Protein AF-A0A7X9QEK5-F1 (afdb_monomer_lite)

Secondary structure (DSSP, 8-state):
--S-TTS--HHHHHHHHHHHHHHHHHTTTTPPPP-SSTT--HHHHTTPPP------PPP--SSS--TTHHHHHHHHHHHHHHT-

Sequence (84 aa):
MSETPYRYTAELAGQIETAWQDRWETEGTFHAPNPAGVWAEPEKVAGREKLFVLDMFPYPSGAGLHVGHPLGYIGTDTWARYQR

Radius of gyration: 18.08 Å; chains: 1; bounding box: 39×35×48 Å

pLDDT: mean 93.73, std 5.88, range [61.94, 98.81]

Foldseek 3Di:
DDPCPPDDDPVVVVVVVVVVVVVCVVVVVVDDAACDDPRHDVVVCVPADDDDQDDDDDDPPDPDDDPVRCVRVVVSVVVVVVRD

Structure (mmCIF, N/CA/C/O backbone):
data_AF-A0A7X9QEK5-F1
#
_entry.id   AF-A0A7X9QEK5-F1
#
loop_
_atom_site.group_PDB
_atom_site.id
_atom_site.type_symbol
_atom_site.label_atom_id
_atom_site.label_alt_id
_atom_site.label_comp_id
_atom_site.label_asym_id
_atom_site.label_entity_id
_atom_site.label_seq_id
_atom_site.pdbx_PDB_ins_code
_atom_site.Cartn_x
_atom_site.Cartn_y
_atom_site.Cartn_z
_atom_site.occupancy
_atom_site.B_iso_or_equiv
_atom_site.auth_seq_id
_atom_site.auth_comp_id
_atom_site.auth_asym_id
_atom_site.auth_atom_id
_atom_site.pdbx_PDB_model_num
ATOM 1 N N . MET A 1 1 ? -27.174 14.301 19.112 1.00 61.94 1 MET A N 1
ATOM 2 C CA . MET A 1 1 ? -25.764 14.696 18.892 1.00 61.94 1 MET A CA 1
ATOM 3 C C . MET A 1 1 ? -24.979 13.422 18.630 1.00 61.94 1 MET A C 1
ATOM 5 O O . MET A 1 1 ? -25.251 12.450 19.319 1.00 61.94 1 MET A O 1
ATOM 9 N N . SER A 1 2 ? -24.107 13.389 17.615 1.00 73.38 2 SER A N 1
ATOM 10 C CA . SER A 1 2 ? -23.247 12.220 17.351 1.00 73.38 2 SER A CA 1
ATOM 11 C C . SER A 1 2 ? -22.360 11.943 18.571 1.00 73.38 2 SER A C 1
ATOM 13 O O . SER A 1 2 ? -21.828 12.893 19.144 1.00 73.38 2 SER A O 1
ATOM 15 N N . GLU A 1 3 ? -22.195 10.675 18.960 1.00 81.88 3 GLU A N 1
ATOM 16 C CA . GLU A 1 3 ? -21.295 10.267 20.056 1.00 81.88 3 GLU A CA 1
ATOM 17 C C . GLU A 1 3 ? -19.818 10.591 19.768 1.00 81.88 3 GLU A C 1
ATOM 19 O O . GLU A 1 3 ? -19.012 10.687 20.692 1.00 81.88 3 GLU A O 1
ATOM 24 N N . THR A 1 4 ? -19.445 10.812 18.503 1.00 83.75 4 THR A N 1
ATOM 25 C CA . THR A 1 4 ? -18.070 11.129 18.090 1.00 83.75 4 THR A CA 1
ATOM 26 C C . THR A 1 4 ? -18.015 12.413 17.250 1.00 83.75 4 THR A C 1
ATOM 28 O O . THR A 1 4 ? -17.786 12.356 16.044 1.00 83.75 4 THR A O 1
ATOM 31 N N . PRO A 1 5 ? -18.209 13.605 17.844 1.00 86.50 5 PRO A N 1
ATOM 32 C CA . PRO A 1 5 ? -18.315 14.855 17.082 1.00 86.50 5 PRO A CA 1
ATOM 33 C C . PRO A 1 5 ? -17.001 15.322 16.432 1.00 86.50 5 PRO A C 1
ATOM 35 O O . PRO A 1 5 ? -17.040 16.136 15.516 1.00 86.50 5 PRO A O 1
ATOM 38 N N . TYR A 1 6 ? -15.846 14.816 16.879 1.00 90.94 6 TYR A N 1
ATOM 39 C CA . TYR A 1 6 ? -14.517 15.260 16.425 1.00 90.94 6 TYR A CA 1
ATOM 40 C C . TYR A 1 6 ? -13.699 14.173 15.716 1.00 90.94 6 TYR A C 1
ATOM 42 O O . TYR A 1 6 ? -12.503 14.350 15.494 1.00 90.94 6 TYR A O 1
ATOM 50 N N . ARG A 1 7 ? -14.305 13.025 15.396 1.00 90.75 7 ARG A N 1
ATOM 51 C CA . ARG A 1 7 ? -13.637 11.945 14.657 1.00 90.75 7 ARG A CA 1
ATOM 52 C C . ARG A 1 7 ? -14.639 11.110 13.876 1.00 90.75 7 ARG A C 1
ATOM 54 O O . ARG A 1 7 ? -15.801 11.009 14.263 1.00 90.75 7 ARG A O 1
ATOM 61 N N . TYR A 1 8 ? -14.160 10.458 12.826 1.00 93.00 8 TYR A N 1
ATOM 62 C CA . TYR A 1 8 ? -14.911 9.396 12.171 1.00 93.00 8 TYR A CA 1
ATOM 63 C C . TYR A 1 8 ? -14.981 8.140 13.061 1.00 93.00 8 TYR A C 1
ATOM 65 O O . TYR A 1 8 ? -14.160 7.937 13.964 1.00 93.00 8 TYR A O 1
ATOM 73 N N . THR A 1 9 ? -15.986 7.301 12.815 1.00 94.94 9 THR A N 1
ATOM 74 C CA . THR A 1 9 ? -16.151 5.996 13.468 1.00 94.94 9 THR A CA 1
ATOM 75 C C . THR A 1 9 ? -15.363 4.921 12.718 1.00 94.94 9 THR A C 1
ATOM 77 O O . THR A 1 9 ? -15.020 5.101 11.553 1.00 94.94 9 THR A O 1
ATOM 80 N N . ALA A 1 10 ? -15.097 3.779 13.358 1.00 94.12 10 ALA A N 1
ATOM 81 C CA . ALA A 1 10 ? -14.463 2.643 12.679 1.00 94.12 10 ALA A CA 1
ATOM 82 C C . ALA A 1 10 ? -15.297 2.138 11.485 1.00 94.12 10 ALA A C 1
ATOM 84 O O . ALA A 1 10 ? -14.740 1.731 10.475 1.00 94.12 10 ALA A O 1
ATOM 85 N N . GLU A 1 11 ? -16.626 2.225 11.579 1.00 95.25 11 GLU A N 1
ATOM 86 C CA . GLU A 1 11 ? -17.536 1.899 10.478 1.00 95.25 11 GLU A CA 1
ATOM 87 C C . GLU A 1 11 ? -17.332 2.831 9.277 1.00 95.25 11 GLU A C 1
ATOM 89 O O . GLU A 1 11 ? -17.148 2.359 8.157 1.00 95.25 11 GLU A O 1
ATOM 94 N N . LEU A 1 12 ? -17.294 4.150 9.508 1.00 95.19 12 LEU A N 1
ATOM 95 C CA . LEU A 1 12 ? -17.048 5.116 8.438 1.00 95.19 12 LEU A CA 1
ATOM 96 C C . LEU A 1 12 ? -15.638 4.957 7.845 1.00 95.19 12 LEU A C 1
ATOM 98 O O . LEU A 1 12 ? -15.476 5.062 6.633 1.00 95.19 12 LEU A O 1
ATOM 102 N N . ALA A 1 13 ? -14.631 4.671 8.678 1.00 97.12 13 ALA A N 1
ATOM 103 C CA . ALA A 1 13 ? -13.280 4.365 8.208 1.00 97.12 13 ALA A CA 1
ATOM 104 C C . ALA A 1 13 ? -13.287 3.161 7.258 1.00 97.12 13 ALA A C 1
ATOM 106 O O . ALA A 1 13 ? -12.822 3.278 6.129 1.00 97.12 13 ALA A O 1
ATOM 107 N N . GLY A 1 14 ? -13.907 2.052 7.675 1.00 98.12 14 GLY A N 1
ATOM 108 C CA . GLY A 1 14 ? -14.007 0.839 6.865 1.00 98.12 14 GLY A CA 1
ATOM 109 C C . GLY A 1 14 ? -14.727 1.065 5.534 1.00 98.12 14 GLY A C 1
ATOM 110 O O . GLY A 1 14 ? -14.285 0.549 4.511 1.00 98.12 14 GLY A O 1
ATOM 111 N N . GLN A 1 15 ? -15.786 1.883 5.511 1.00 98.50 15 GLN A N 1
ATOM 112 C CA . GLN A 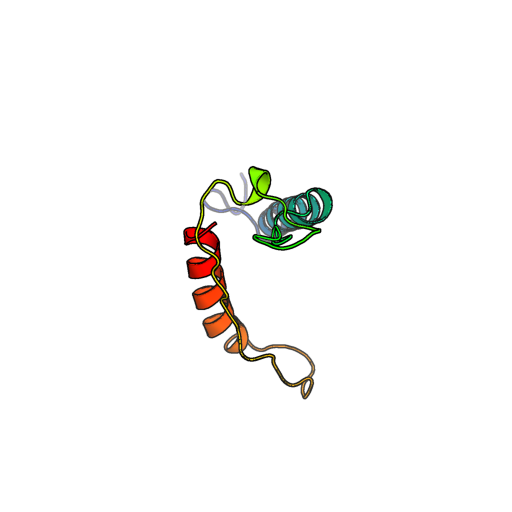1 15 ? -16.475 2.256 4.266 1.00 98.50 15 GLN A CA 1
ATOM 113 C C . GLN A 1 15 ? -15.557 3.026 3.309 1.00 98.50 15 GLN A C 1
ATOM 115 O O . GLN A 1 15 ? -15.511 2.718 2.119 1.00 98.50 15 GLN A O 1
ATOM 120 N N . ILE A 1 16 ? -14.818 4.014 3.822 1.00 98.44 16 ILE A N 1
ATOM 121 C CA . ILE A 1 16 ? -13.888 4.817 3.018 1.00 98.44 16 ILE A CA 1
ATOM 122 C C . ILE A 1 16 ? -12.733 3.947 2.505 1.00 98.44 16 ILE A C 1
AT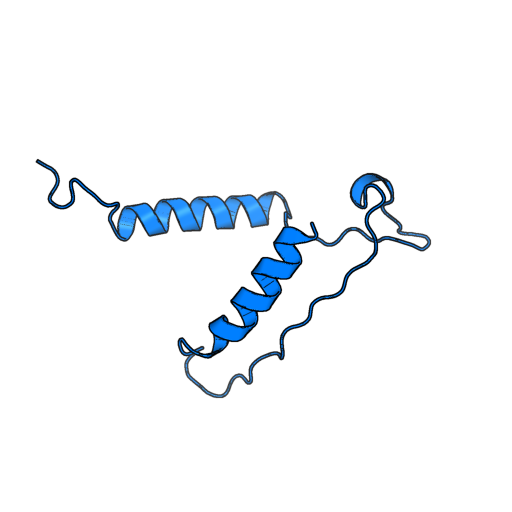OM 124 O O . ILE A 1 16 ? -12.402 4.010 1.323 1.00 98.44 16 ILE A O 1
ATOM 128 N N . GLU A 1 17 ? -12.128 3.139 3.376 1.00 98.69 17 GLU A N 1
ATOM 129 C CA . GLU A 1 17 ? -11.003 2.259 3.043 1.00 98.69 17 GLU A CA 1
ATOM 130 C C . GLU A 1 17 ? -11.393 1.225 1.981 1.00 98.69 17 GLU A C 1
ATOM 132 O O . GLU A 1 17 ? -10.693 1.103 0.976 1.00 98.69 17 GLU A O 1
ATOM 137 N N . THR A 1 18 ? -12.537 0.555 2.153 1.00 98.69 18 THR A N 1
ATOM 138 C CA . THR A 1 18 ? -13.045 -0.437 1.188 1.00 98.69 18 THR A CA 1
ATOM 139 C C . THR A 1 18 ? -13.344 0.217 -0.160 1.00 98.69 18 THR A C 1
ATOM 141 O O . THR A 1 18 ? -12.895 -0.270 -1.191 1.00 98.69 18 THR A O 1
ATOM 144 N N . ALA A 1 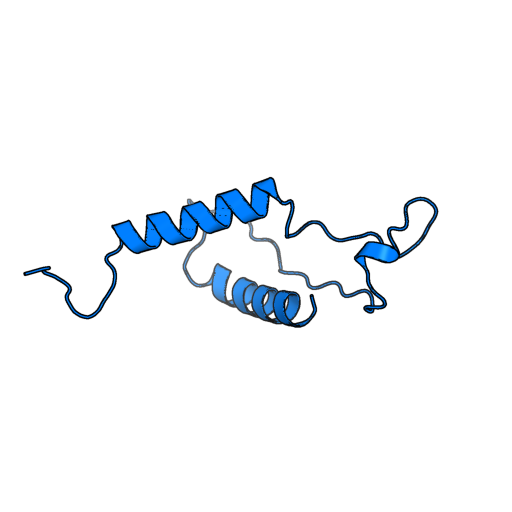19 ? -14.008 1.381 -0.170 1.00 98.75 19 ALA A N 1
ATOM 145 C CA . ALA A 1 19 ? -14.321 2.080 -1.416 1.00 98.75 19 ALA A CA 1
ATOM 146 C C . ALA A 1 19 ? -13.061 2.471 -2.214 1.00 98.75 19 ALA A C 1
ATOM 148 O O . ALA A 1 19 ? -13.067 2.434 -3.446 1.00 98.75 19 ALA A O 1
ATOM 149 N N . TRP A 1 20 ? -11.971 2.842 -1.533 1.00 98.81 20 TRP A N 1
ATOM 150 C CA . TRP A 1 20 ? -10.691 3.106 -2.195 1.00 98.81 20 TRP A CA 1
ATOM 151 C C . TRP A 1 20 ? -10.008 1.832 -2.689 1.00 98.81 20 TRP A C 1
ATOM 153 O O . TRP A 1 20 ? -9.476 1.843 -3.798 1.00 98.81 20 TRP A O 1
ATOM 163 N N . GLN A 1 21 ? -10.043 0.748 -1.910 1.00 98.75 21 GLN A N 1
ATOM 164 C CA . GLN A 1 21 ? -9.505 -0.554 -2.315 1.00 98.75 21 GLN A CA 1
ATOM 165 C C . GLN A 1 21 ? -10.201 -1.071 -3.583 1.00 98.75 21 GLN A C 1
ATOM 167 O O . GLN A 1 21 ? -9.514 -1.356 -4.565 1.00 98.75 21 GLN A O 1
ATOM 172 N N . ASP A 1 22 ? -11.538 -1.062 -3.607 1.00 98.75 22 ASP A N 1
ATOM 173 C CA . ASP A 1 22 ? -12.353 -1.484 -4.757 1.00 98.75 22 ASP A CA 1
ATOM 174 C C . ASP A 1 22 ? -12.038 -0.656 -6.008 1.00 98.75 22 ASP A C 1
ATOM 176 O O . ASP A 1 22 ? -11.920 -1.174 -7.125 1.00 98.75 22 ASP A O 1
ATOM 180 N N . ARG A 1 23 ? -11.876 0.661 -5.827 1.00 98.75 23 ARG A N 1
ATOM 181 C CA . ARG A 1 23 ? -11.520 1.569 -6.915 1.00 98.75 23 ARG A CA 1
ATOM 182 C C . ARG A 1 23 ? -10.128 1.269 -7.464 1.00 98.75 23 ARG A C 1
ATOM 184 O O . ARG A 1 23 ? -9.974 1.194 -8.681 1.00 98.75 23 ARG A O 1
ATOM 191 N N . TRP A 1 24 ? -9.128 1.108 -6.595 1.00 98.50 24 TRP A N 1
ATOM 192 C CA . TRP A 1 24 ? -7.757 0.825 -7.026 1.00 98.50 24 TRP A CA 1
ATOM 193 C C . TRP A 1 24 ? -7.647 -0.502 -7.770 1.00 98.50 24 TRP A C 1
ATOM 195 O O . TRP A 1 24 ? -6.895 -0.594 -8.742 1.00 98.50 24 TRP A O 1
ATOM 205 N N . GLU A 1 25 ? -8.404 -1.510 -7.337 1.00 98.44 25 GLU A N 1
ATOM 206 C CA . GLU A 1 25 ? -8.485 -2.799 -8.019 1.00 98.44 25 GLU A CA 1
ATOM 207 C C . GLU A 1 25 ? -9.161 -2.662 -9.389 1.00 98.44 25 GLU A C 1
ATOM 209 O O . GLU A 1 25 ? -8.583 -3.064 -10.400 1.00 98.44 25 GLU A O 1
ATOM 214 N N . THR A 1 26 ? -10.327 -2.010 -9.449 1.00 98.56 26 THR A N 1
ATOM 215 C CA . THR A 1 26 ? -11.081 -1.805 -10.700 1.00 98.56 26 THR A CA 1
ATOM 216 C C . THR A 1 26 ? -10.280 -1.019 -11.742 1.00 98.56 26 THR A C 1
ATOM 218 O O . THR A 1 26 ? -10.323 -1.328 -12.932 1.00 98.56 26 THR A O 1
ATOM 221 N N . GLU A 1 27 ? -9.539 0.003 -11.310 1.00 97.81 27 GLU A N 1
ATOM 222 C CA . GLU A 1 27 ? -8.714 0.838 -12.189 1.00 97.81 27 GLU A CA 1
ATOM 223 C C . GLU A 1 27 ? -7.336 0.216 -12.490 1.00 97.81 27 GLU A C 1
ATOM 225 O O . GLU A 1 27 ? -6.600 0.739 -13.330 1.00 97.81 27 GLU A O 1
ATOM 230 N N . GLY A 1 28 ? -6.955 -0.878 -11.818 1.00 96.81 28 GLY A N 1
ATOM 231 C CA . GLY A 1 28 ? -5.614 -1.454 -11.925 1.00 96.81 28 GLY A CA 1
ATOM 232 C C . GLY A 1 28 ? -4.515 -0.473 -11.501 1.00 96.81 28 GLY A C 1
ATOM 233 O O . GLY A 1 28 ? -3.437 -0.463 -12.096 1.00 96.81 28 GLY A O 1
ATOM 234 N N . THR A 1 29 ? -4.774 0.374 -10.495 1.00 95.88 29 THR A N 1
ATOM 235 C CA . THR A 1 29 ? -3.919 1.514 -10.098 1.00 95.88 29 THR A CA 1
ATOM 236 C C . THR A 1 29 ? -2.464 1.123 -9.812 1.00 95.88 29 THR A C 1
ATOM 238 O O . THR A 1 29 ? -1.560 1.941 -9.982 1.00 95.88 29 THR A O 1
ATOM 241 N N . PHE A 1 30 ? -2.217 -0.116 -9.378 1.00 95.56 30 PHE A N 1
ATOM 242 C CA . PHE A 1 30 ? -0.877 -0.613 -9.048 1.00 95.56 30 PHE A CA 1
ATOM 243 C C . PHE A 1 30 ? -0.238 -1.481 -10.143 1.00 95.56 30 PHE A C 1
ATOM 245 O O . PHE A 1 30 ? 0.839 -2.036 -9.923 1.00 95.56 30 PHE A O 1
ATOM 252 N N . HIS A 1 31 ? -0.849 -1.592 -11.327 1.00 94.88 31 HIS A N 1
ATOM 253 C CA . HIS A 1 31 ? -0.211 -2.242 -12.471 1.00 94.88 31 HIS A CA 1
ATOM 254 C C . HIS A 1 31 ? 1.022 -1.446 -12.913 1.00 94.88 31 HIS A C 1
ATOM 256 O O . HIS A 1 31 ? 0.935 -0.266 -13.251 1.00 94.88 31 HIS A O 1
ATOM 262 N N . ALA A 1 32 ? 2.183 -2.098 -12.918 1.00 92.81 32 ALA A N 1
ATOM 263 C CA . ALA A 1 32 ? 3.427 -1.483 -13.355 1.00 92.81 32 ALA A CA 1
ATOM 264 C C . ALA A 1 32 ? 3.486 -1.450 -14.894 1.00 92.81 32 ALA A C 1
ATOM 266 O O . ALA A 1 32 ? 3.456 -2.519 -15.509 1.00 92.81 32 ALA A O 1
ATOM 267 N N . PRO A 1 33 ? 3.592 -0.267 -15.528 1.00 91.81 33 PRO A N 1
ATOM 268 C CA . PRO A 1 33 ? 3.753 -0.190 -16.971 1.00 91.81 33 PRO A CA 1
ATOM 269 C C . PRO A 1 33 ? 5.117 -0.741 -17.382 1.00 91.81 33 PRO A C 1
ATOM 271 O O . PRO A 1 33 ? 6.118 -0.535 -16.689 1.00 91.81 33 PRO A O 1
ATOM 274 N N . ASN A 1 34 ? 5.176 -1.425 -18.522 1.00 91.12 34 ASN A N 1
ATOM 275 C CA . ASN A 1 34 ? 6.436 -1.985 -18.999 1.00 91.12 34 ASN A CA 1
ATOM 276 C C . ASN A 1 34 ? 7.319 -0.908 -19.674 1.00 91.12 34 ASN A C 1
ATOM 278 O O . ASN A 1 34 ? 6.916 -0.352 -20.697 1.00 91.12 34 ASN A O 1
ATOM 282 N N . PRO A 1 35 ? 8.541 -0.622 -19.180 1.00 88.44 35 PRO A N 1
ATOM 283 C CA . PRO A 1 35 ? 9.373 0.450 -19.727 1.00 88.44 35 PRO A CA 1
ATOM 284 C C . PRO A 1 35 ? 10.111 0.114 -21.025 1.00 88.44 35 PRO A C 1
ATOM 286 O O . PRO A 1 35 ? 10.637 1.028 -21.657 1.00 88.44 35 PRO A O 1
ATOM 289 N N . ALA A 1 36 ? 10.204 -1.159 -21.428 1.00 88.19 36 ALA A N 1
ATOM 290 C CA . ALA A 1 36 ? 11.028 -1.546 -22.574 1.00 88.19 36 ALA A CA 1
ATOM 291 C C . ALA A 1 36 ? 10.598 -2.864 -23.247 1.00 88.19 36 ALA A C 1
ATOM 293 O O . ALA A 1 36 ? 9.818 -3.654 -22.714 1.00 88.19 36 ALA A O 1
ATOM 294 N N . GLY A 1 37 ? 11.166 -3.122 -24.429 1.00 89.12 37 GLY A N 1
ATOM 295 C CA . GLY A 1 37 ? 10.938 -4.338 -25.214 1.00 89.12 37 GLY A CA 1
ATOM 296 C C . GLY A 1 37 ? 9.736 -4.249 -26.157 1.00 89.12 37 GLY A C 1
ATOM 297 O O . GLY A 1 37 ? 9.133 -3.196 -26.332 1.00 89.12 37 GLY A O 1
ATOM 298 N N . VAL A 1 38 ? 9.385 -5.376 -26.781 1.00 94.12 38 VAL A N 1
ATOM 299 C CA . VAL A 1 38 ? 8.295 -5.456 -27.779 1.00 94.12 38 VAL A CA 1
ATOM 300 C C . VAL A 1 38 ? 6.900 -5.204 -27.192 1.00 94.12 38 VAL A C 1
ATOM 302 O O . VAL A 1 38 ? 5.962 -4.940 -27.933 1.00 94.12 38 VAL A O 1
ATOM 305 N N . TRP A 1 39 ? 6.782 -5.257 -25.864 1.00 92.06 39 TRP A N 1
ATOM 306 C CA . TRP A 1 39 ? 5.559 -5.000 -25.101 1.00 92.06 39 TRP A CA 1
ATOM 307 C C . TRP A 1 39 ? 5.669 -3.719 -2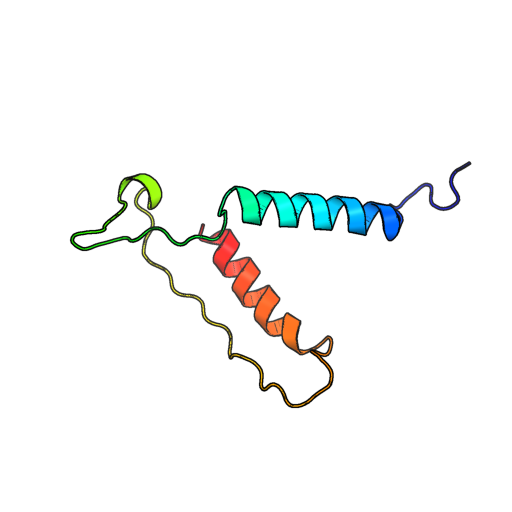4.260 1.00 92.06 39 TRP A C 1
ATOM 309 O O . TRP A 1 39 ? 5.075 -3.648 -23.187 1.00 92.06 39 TRP A O 1
ATOM 319 N N . ALA A 1 40 ? 6.515 -2.763 -24.658 1.00 91.69 40 ALA A N 1
ATOM 320 C CA . ALA A 1 40 ? 6.694 -1.513 -23.922 1.00 91.69 40 ALA A CA 1
ATOM 321 C C . ALA A 1 40 ? 5.426 -0.644 -23.956 1.00 91.69 40 ALA A C 1
ATOM 323 O O . ALA A 1 40 ? 4.729 -0.576 -24.967 1.00 91.69 40 ALA A O 1
ATOM 324 N N . GLU A 1 41 ? 5.184 0.084 -22.869 1.00 91.50 41 GLU A N 1
ATOM 325 C CA . GLU A 1 41 ? 4.071 1.021 -22.696 1.00 91.50 41 GLU A CA 1
ATOM 326 C C . GLU A 1 41 ? 4.613 2.438 -22.415 1.00 91.50 41 GLU A C 1
ATOM 328 O O . GLU A 1 41 ? 4.408 2.978 -21.323 1.00 91.50 41 GLU A O 1
ATOM 333 N N . PRO A 1 42 ? 5.333 3.062 -23.371 1.00 88.75 42 PRO A N 1
ATOM 334 C CA . PRO A 1 42 ? 6.070 4.310 -23.139 1.00 88.75 42 PRO A CA 1
ATOM 335 C C . PRO A 1 42 ? 5.171 5.455 -22.649 1.00 88.75 42 PRO A C 1
ATOM 337 O O . PRO A 1 42 ? 5.558 6.209 -21.755 1.00 88.75 42 PRO A O 1
ATOM 340 N N . GLU A 1 43 ? 3.938 5.516 -23.158 1.00 89.81 43 GLU A N 1
ATOM 341 C CA . GLU A 1 43 ? 2.932 6.511 -22.772 1.00 89.81 43 GLU A CA 1
ATOM 342 C C . GLU A 1 43 ? 2.564 6.424 -21.281 1.00 89.81 43 GLU A C 1
ATOM 344 O O . GLU A 1 43 ? 2.304 7.439 -20.638 1.00 89.81 43 GLU A O 1
ATOM 349 N N . LYS A 1 44 ? 2.569 5.214 -20.702 1.00 89.12 44 LYS A N 1
ATOM 350 C CA . LYS A 1 44 ? 2.212 4.991 -19.291 1.00 89.12 44 LYS A CA 1
ATOM 351 C C . LYS A 1 44 ? 3.377 5.240 -18.335 1.00 89.12 44 LYS A C 1
ATOM 353 O O . LYS A 1 44 ? 3.159 5.551 -17.167 1.00 89.12 44 LYS A O 1
ATOM 358 N N . VAL A 1 45 ? 4.611 5.116 -18.817 1.00 87.50 45 VAL A N 1
ATOM 359 C CA . VAL A 1 45 ? 5.823 5.381 -18.025 1.00 87.50 45 VAL A CA 1
ATOM 360 C C . VAL A 1 45 ? 6.053 6.889 -17.876 1.00 87.50 45 VAL A C 1
ATOM 362 O O . VAL A 1 45 ? 6.575 7.333 -16.853 1.00 87.50 45 VAL A O 1
ATOM 365 N N . ALA A 1 46 ? 5.613 7.684 -18.860 1.00 85.88 46 ALA A N 1
ATOM 366 C CA . ALA A 1 46 ? 5.701 9.148 -18.881 1.00 85.88 46 ALA A CA 1
ATOM 367 C C . ALA A 1 46 ? 7.114 9.685 -18.565 1.00 85.88 46 ALA A C 1
ATOM 369 O O . ALA A 1 46 ? 7.281 10.642 -17.813 1.00 85.88 46 ALA A O 1
ATOM 370 N N . GLY A 1 47 ? 8.145 9.032 -19.111 1.00 84.31 47 GLY A N 1
ATOM 371 C CA . GLY A 1 47 ? 9.545 9.442 -18.953 1.00 84.31 47 GLY A CA 1
ATOM 372 C C . GLY A 1 47 ? 10.166 9.171 -17.578 1.00 84.31 47 GLY A C 1
ATOM 373 O O . GLY A 1 47 ? 11.309 9.562 -17.355 1.00 84.31 47 GLY A O 1
ATOM 374 N N . ARG A 1 48 ? 9.454 8.501 -16.662 1.00 87.00 48 ARG A N 1
ATOM 375 C CA . ARG A 1 48 ? 9.999 8.105 -15.357 1.00 87.00 48 ARG A CA 1
ATOM 376 C C . ARG A 1 48 ? 11.044 7.001 -15.495 1.00 87.00 48 ARG A C 1
ATOM 378 O O . ARG A 1 48 ? 10.914 6.098 -16.321 1.00 87.00 48 ARG A O 1
ATOM 385 N N . GLU A 1 49 ? 12.051 7.038 -14.630 1.00 88.25 49 GLU A N 1
ATOM 386 C CA . GLU A 1 49 ? 13.032 5.960 -14.530 1.00 88.25 49 GLU A CA 1
ATOM 387 C C . GLU A 1 49 ? 12.423 4.708 -13.887 1.00 88.25 49 GLU A C 1
ATOM 389 O O . GLU A 1 49 ? 11.596 4.776 -12.975 1.00 88.25 49 GLU A O 1
ATOM 394 N N . LYS A 1 50 ? 12.860 3.533 -14.350 1.00 90.12 50 LYS A N 1
ATOM 395 C CA . LYS A 1 50 ? 12.434 2.251 -13.785 1.00 90.12 50 LYS A CA 1
ATOM 396 C C . LYS A 1 50 ? 12.938 2.116 -12.348 1.00 90.12 50 LYS A C 1
ATOM 398 O O . LYS A 1 50 ? 14.141 2.022 -12.114 1.00 90.12 50 LYS A O 1
ATOM 403 N N . LEU A 1 51 ? 12.008 1.964 -11.412 1.00 93.06 51 LEU A N 1
ATOM 404 C CA . LEU A 1 51 ? 12.283 1.678 -10.009 1.00 93.06 51 LEU A CA 1
ATOM 405 C C . LEU A 1 51 ? 11.729 0.304 -9.624 1.00 93.06 51 LEU A C 1
ATOM 407 O O . LEU A 1 51 ? 10.624 -0.058 -10.022 1.00 93.06 51 LEU A O 1
ATOM 411 N N . P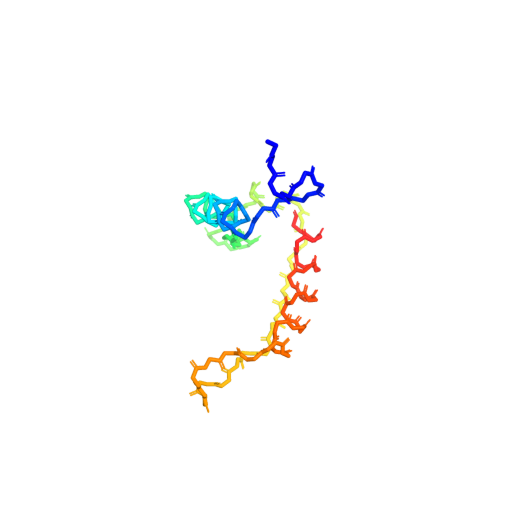HE A 1 52 ? 12.484 -0.453 -8.827 1.00 95.31 52 PHE A N 1
ATOM 412 C CA . PHE A 1 52 ? 11.994 -1.680 -8.206 1.00 95.31 52 PHE A CA 1
ATOM 413 C C . PHE A 1 52 ? 12.216 -1.610 -6.695 1.00 95.31 52 PHE A C 1
ATOM 415 O O . PHE A 1 52 ? 13.354 -1.586 -6.233 1.00 95.31 52 PHE A O 1
ATOM 422 N N . VAL A 1 53 ? 11.116 -1.545 -5.947 1.00 97.12 53 VAL A N 1
ATOM 423 C CA . VAL A 1 53 ? 11.094 -1.565 -4.481 1.00 97.12 53 VAL A CA 1
ATOM 424 C C . VAL A 1 53 ? 10.566 -2.928 -4.051 1.00 97.12 53 VAL A C 1
ATOM 426 O O . VAL A 1 53 ? 9.571 -3.390 -4.606 1.00 97.12 53 VAL A O 1
ATOM 429 N N . LEU A 1 54 ? 11.247 -3.584 -3.112 1.00 97.75 54 LEU A N 1
ATOM 430 C CA . LEU A 1 54 ? 10.945 -4.959 -2.728 1.00 97.75 54 LEU A CA 1
ATOM 431 C C . LEU A 1 54 ? 10.895 -5.109 -1.211 1.00 97.75 54 LEU A C 1
ATOM 433 O O . LEU A 1 54 ? 11.849 -4.764 -0.516 1.00 97.75 54 LEU A O 1
ATOM 437 N N . ASP A 1 55 ? 9.807 -5.702 -0.732 1.00 97.94 55 ASP A N 1
ATOM 438 C CA . ASP A 1 55 ? 9.691 -6.204 0.630 1.00 97.94 55 ASP A CA 1
ATOM 439 C C . ASP A 1 55 ? 10.194 -7.642 0.736 1.00 97.94 55 ASP A C 1
ATOM 441 O O . ASP A 1 55 ? 10.026 -8.460 -0.173 1.00 97.94 55 ASP A O 1
ATOM 445 N N . MET A 1 56 ? 10.758 -7.987 1.893 1.00 97.50 56 MET A N 1
ATOM 446 C CA . MET A 1 56 ? 10.991 -9.387 2.233 1.00 97.50 56 MET A CA 1
ATOM 447 C C . MET A 1 56 ? 9.640 -10.067 2.476 1.00 97.50 56 MET A C 1
ATOM 449 O O . MET A 1 56 ? 8.921 -9.727 3.421 1.00 97.50 56 MET A O 1
ATOM 453 N N . PHE A 1 57 ? 9.291 -11.020 1.610 1.00 95.06 57 PHE A N 1
ATOM 454 C CA . PHE A 1 57 ? 8.029 -11.746 1.713 1.00 95.06 57 PHE A CA 1
ATOM 455 C C . PHE A 1 57 ? 7.966 -12.557 3.023 1.00 95.06 57 PHE A C 1
ATOM 457 O O . PHE A 1 57 ? 8.973 -13.142 3.435 1.00 95.06 57 PHE A O 1
ATOM 464 N N . PRO A 1 58 ? 6.809 -12.584 3.709 1.00 96.69 58 PRO A N 1
ATOM 465 C CA . PRO A 1 58 ? 6.685 -13.248 5.000 1.00 96.69 58 PRO A CA 1
ATOM 466 C C . PRO A 1 58 ? 6.529 -14.767 4.849 1.00 96.69 58 PRO A C 1
ATOM 468 O O . PRO A 1 58 ? 6.032 -15.267 3.838 1.00 96.69 58 PRO A O 1
ATOM 471 N N . TYR A 1 59 ? 6.890 -15.511 5.897 1.00 97.00 59 TYR A N 1
ATOM 472 C CA . TYR A 1 59 ? 6.609 -16.945 5.987 1.00 97.00 59 TYR A CA 1
ATOM 473 C C . TYR A 1 59 ? 5.170 -17.201 6.477 1.00 97.00 59 TYR A C 1
ATOM 475 O O . TYR A 1 59 ? 4.729 -16.547 7.426 1.00 97.00 59 TYR A O 1
ATOM 483 N N . PRO A 1 60 ? 4.439 -18.186 5.915 1.00 96.00 60 PRO A N 1
ATOM 484 C CA . PRO A 1 60 ? 3.080 -18.533 6.340 1.00 96.00 60 PRO A CA 1
ATOM 485 C C . PRO A 1 60 ? 3.085 -19.449 7.580 1.00 96.00 60 PRO A C 1
ATOM 487 O O . PRO A 1 60 ? 2.553 -20.555 7.560 1.00 96.00 60 PRO A O 1
ATOM 490 N N . SER A 1 61 ? 3.739 -19.022 8.660 1.00 95.81 61 SER A N 1
ATOM 491 C CA . SER A 1 61 ? 4.001 -19.849 9.852 1.00 95.81 61 SER A CA 1
ATOM 492 C C . SER A 1 61 ? 3.182 -19.447 11.087 1.00 95.81 61 SER A C 1
ATOM 494 O O . SER A 1 61 ? 3.558 -19.764 12.214 1.00 95.81 61 SER A O 1
ATOM 496 N N . GLY A 1 62 ? 2.073 -18.734 10.896 1.00 94.56 62 GLY A N 1
ATOM 497 C CA . GLY A 1 62 ? 1.154 -18.309 11.953 1.00 94.56 62 GLY A CA 1
ATOM 498 C C . GLY A 1 62 ? -0.257 -18.085 11.408 1.00 94.56 62 GLY A C 1
ATOM 499 O O . GLY A 1 62 ? -0.492 -18.240 10.214 1.00 94.56 62 GLY A O 1
ATOM 500 N N . ALA A 1 63 ? -1.199 -17.698 12.273 1.00 95.88 63 ALA A N 1
ATOM 501 C CA . ALA A 1 63 ? -2.583 -17.423 11.862 1.00 95.88 63 ALA A CA 1
ATOM 502 C C . ALA A 1 63 ? -2.718 -16.171 10.970 1.00 95.88 63 ALA A C 1
ATOM 504 O O . ALA A 1 63 ? -3.722 -16.002 10.286 1.00 95.88 63 ALA A O 1
ATOM 505 N N . GLY A 1 64 ? -1.715 -15.292 10.987 1.00 95.12 64 GLY A N 1
ATOM 506 C CA . GLY A 1 64 ? -1.680 -14.069 10.198 1.00 95.12 64 GLY A CA 1
ATOM 507 C C . GLY A 1 64 ? -0.463 -13.212 10.533 1.00 95.12 64 GLY A C 1
ATOM 508 O O . GLY A 1 64 ? 0.405 -13.605 11.318 1.00 95.12 64 GLY A O 1
ATOM 509 N N . LEU A 1 65 ? -0.413 -12.021 9.941 1.00 97.06 65 LEU A N 1
ATOM 510 C CA . LEU A 1 65 ? 0.622 -11.030 10.215 1.00 97.06 65 LEU A CA 1
ATOM 511 C C . LEU A 1 65 ? 0.350 -10.324 11.554 1.00 97.06 65 LEU A C 1
ATOM 513 O O . LEU A 1 65 ? -0.767 -9.895 11.822 1.00 97.06 65 LEU A O 1
ATOM 517 N N . HIS A 1 66 ? 1.379 -10.147 12.384 1.00 96.19 66 HIS A N 1
ATOM 518 C CA . HIS A 1 66 ? 1.346 -9.197 13.504 1.00 96.19 66 HIS A CA 1
ATOM 519 C C . HIS A 1 66 ? 1.737 -7.778 13.055 1.00 96.19 66 HIS A C 1
ATOM 521 O O . HIS A 1 66 ? 2.364 -7.608 12.008 1.00 96.19 66 HIS A O 1
ATOM 527 N N . VAL A 1 67 ? 1.476 -6.775 13.903 1.00 96.31 67 VAL A N 1
ATOM 528 C CA . VAL A 1 67 ? 1.712 -5.330 13.656 1.00 96.31 67 VAL A CA 1
ATOM 529 C C . VAL A 1 67 ? 3.163 -4.933 13.336 1.00 96.31 67 VAL A C 1
ATOM 531 O O . VAL A 1 67 ? 3.418 -3.802 12.946 1.00 96.31 67 VAL A O 1
ATOM 534 N N . GLY A 1 68 ? 4.115 -5.856 13.473 1.00 96.75 68 GLY A N 1
ATOM 535 C CA . GLY A 1 68 ? 5.521 -5.632 13.124 1.00 96.75 68 GLY A CA 1
ATOM 536 C C . GLY A 1 68 ? 5.817 -5.843 11.637 1.00 96.75 68 GLY A C 1
ATOM 537 O O . GLY A 1 68 ? 6.666 -5.148 11.097 1.00 96.75 68 GLY A O 1
ATOM 538 N N . HIS A 1 69 ? 5.094 -6.741 10.957 1.00 97.75 69 HIS A N 1
ATOM 539 C CA . HIS A 1 69 ? 5.258 -6.962 9.516 1.00 97.75 69 HIS A CA 1
ATOM 540 C C . HIS A 1 69 ? 5.001 -5.703 8.672 1.00 97.75 69 HIS A C 1
ATOM 542 O O . HIS A 1 69 ? 5.870 -5.356 7.872 1.00 97.75 69 HIS A O 1
ATOM 548 N N . PRO A 1 70 ? 3.879 -4.969 8.852 1.00 97.44 70 PRO A N 1
ATOM 549 C CA . PRO A 1 70 ? 3.604 -3.805 8.019 1.00 97.44 70 PRO A CA 1
ATOM 550 C C . PRO A 1 70 ? 4.569 -2.640 8.257 1.00 97.44 70 PRO A C 1
ATOM 552 O O . PRO A 1 70 ? 4.593 -1.733 7.439 1.00 97.44 70 PRO A O 1
ATOM 555 N N . LEU A 1 71 ? 5.388 -2.640 9.318 1.00 96.50 71 LEU A N 1
ATOM 556 C CA . LEU A 1 71 ? 6.359 -1.565 9.546 1.00 96.50 71 LEU A CA 1
ATOM 557 C C . LEU A 1 71 ? 7.324 -1.412 8.361 1.00 96.50 71 LEU A C 1
ATOM 559 O O . LEU A 1 71 ? 7.537 -0.300 7.885 1.00 96.50 71 LEU A O 1
ATOM 563 N N . GLY A 1 72 ? 7.879 -2.527 7.872 1.00 94.62 72 GLY A N 1
ATOM 564 C CA . GLY A 1 72 ? 8.723 -2.523 6.675 1.00 94.62 72 GLY A CA 1
ATOM 565 C C . GLY A 1 72 ? 7.922 -2.173 5.421 1.00 94.62 72 GLY A C 1
ATOM 566 O O . GLY A 1 72 ? 8.330 -1.297 4.662 1.00 94.62 72 GLY A O 1
ATOM 567 N N . TYR A 1 73 ? 6.744 -2.788 5.276 1.00 98.06 73 TYR A N 1
ATOM 568 C CA . TYR A 1 73 ? 5.898 -2.671 4.082 1.00 98.06 73 TYR A CA 1
ATOM 569 C C . TYR A 1 73 ? 5.359 -1.249 3.878 1.00 98.06 73 TYR A C 1
ATOM 571 O O . TYR A 1 73 ? 5.210 -0.784 2.755 1.00 98.06 73 TYR A O 1
ATOM 579 N N . ILE A 1 74 ? 5.090 -0.510 4.958 1.00 98.25 74 ILE A N 1
ATOM 580 C CA . ILE A 1 74 ? 4.665 0.894 4.883 1.00 98.25 74 ILE A CA 1
ATOM 581 C C . ILE A 1 74 ? 5.826 1.783 4.425 1.00 98.25 74 ILE A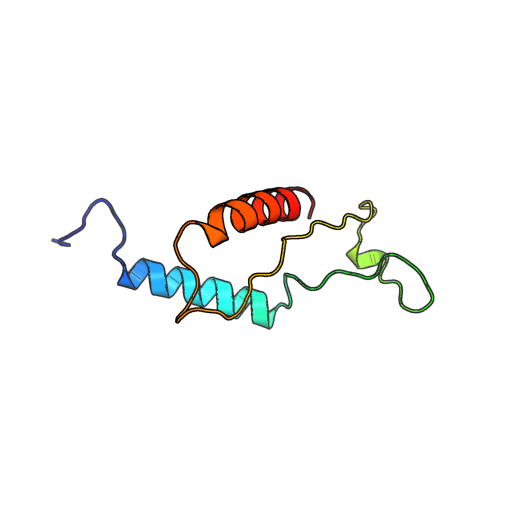 C 1
ATOM 583 O O . ILE A 1 74 ? 5.609 2.739 3.677 1.00 98.25 74 ILE A O 1
ATOM 587 N N . GLY A 1 75 ? 7.058 1.488 4.853 1.00 98.00 75 GLY A N 1
ATOM 588 C CA . GLY A 1 75 ? 8.239 2.245 4.435 1.00 98.00 75 GLY A CA 1
ATOM 589 C C . GLY A 1 75 ? 8.486 2.132 2.930 1.00 98.00 75 GLY A C 1
ATOM 590 O O . GLY A 1 75 ? 8.663 3.143 2.245 1.00 98.00 75 GLY A O 1
ATOM 591 N N . THR A 1 76 ? 8.432 0.910 2.405 1.00 98.31 76 THR A N 1
ATOM 592 C CA . THR A 1 76 ? 8.555 0.630 0.970 1.00 98.31 76 THR A CA 1
ATOM 593 C C . THR A 1 76 ? 7.354 1.141 0.170 1.00 98.31 76 THR A C 1
ATOM 595 O O . THR A 1 76 ? 7.569 1.759 -0.874 1.00 98.31 76 THR A O 1
ATOM 598 N N . ASP A 1 77 ? 6.116 0.989 0.657 1.00 98.25 77 ASP A N 1
ATOM 599 C CA . ASP A 1 77 ? 4.908 1.513 -0.008 1.00 98.25 77 ASP A CA 1
ATOM 600 C C . ASP A 1 77 ? 4.917 3.048 -0.094 1.00 98.25 77 ASP A C 1
ATOM 602 O O . ASP A 1 77 ? 4.638 3.609 -1.155 1.00 98.25 77 ASP A O 1
ATOM 606 N N . THR A 1 78 ? 5.320 3.739 0.978 1.00 98.38 78 THR A N 1
ATOM 607 C CA . THR A 1 78 ? 5.438 5.209 0.990 1.00 98.38 78 THR A CA 1
ATOM 608 C C . THR A 1 78 ? 6.445 5.685 -0.055 1.00 98.38 78 THR A C 1
ATOM 610 O O . THR A 1 78 ? 6.141 6.578 -0.848 1.00 98.38 78 THR A O 1
ATOM 613 N N . TRP A 1 79 ? 7.630 5.067 -0.103 1.00 97.56 79 TRP A N 1
ATOM 614 C CA . TRP A 1 79 ? 8.652 5.402 -1.096 1.00 97.56 79 TRP A CA 1
ATOM 615 C C . TRP A 1 79 ? 8.194 5.088 -2.527 1.00 97.56 79 TRP A C 1
ATOM 617 O O . TRP A 1 79 ? 8.348 5.913 -3.427 1.00 97.56 79 TRP A O 1
ATOM 627 N N . ALA A 1 80 ? 7.572 3.927 -2.745 1.00 96.44 80 ALA A N 1
ATOM 628 C CA . ALA A 1 80 ? 7.065 3.535 -4.056 1.00 96.44 80 ALA A CA 1
ATOM 629 C C . ALA A 1 80 ? 5.948 4.465 -4.558 1.00 96.44 80 ALA A C 1
ATOM 631 O O . ALA A 1 80 ? 5.891 4.752 -5.752 1.00 96.44 80 ALA A O 1
ATOM 632 N N . ARG A 1 81 ? 5.071 4.951 -3.668 1.00 95.69 81 ARG A N 1
ATOM 633 C CA . ARG A 1 81 ? 4.033 5.944 -3.998 1.00 95.69 81 ARG A CA 1
ATOM 634 C C . ARG A 1 81 ? 4.615 7.309 -4.324 1.00 95.69 81 ARG A C 1
ATOM 636 O O . ARG A 1 81 ? 4.128 7.939 -5.248 1.00 95.69 81 ARG A O 1
ATOM 643 N N . TYR A 1 82 ? 5.641 7.747 -3.597 1.00 94.88 82 TYR A N 1
ATOM 644 C CA . TYR A 1 82 ? 6.329 9.007 -3.884 1.00 94.88 82 TYR A CA 1
ATOM 645 C C . TYR A 1 82 ? 6.972 9.016 -5.283 1.00 94.88 82 TYR A C 1
ATOM 647 O O . TYR A 1 82 ? 7.004 10.050 -5.941 1.00 94.88 82 TYR A O 1
ATOM 655 N N . GLN A 1 83 ? 7.450 7.860 -5.748 1.00 91.88 83 GLN A N 1
ATOM 656 C CA . GLN A 1 83 ? 8.136 7.715 -7.036 1.00 91.88 83 GLN A CA 1
ATOM 657 C C . GLN A 1 83 ? 7.196 7.458 -8.235 1.00 91.88 83 GLN A C 1
ATOM 659 O O . GLN A 1 83 ? 7.671 7.457 -9.373 1.00 91.88 83 GLN A O 1
ATOM 664 N N . ARG A 1 84 ? 5.896 7.213 -8.005 1.00 87.19 84 ARG A N 1
ATOM 665 C CA . ARG A 1 84 ? 4.871 7.025 -9.052 1.00 87.19 84 ARG A CA 1
ATOM 666 C C . ARG A 1 84 ? 4.282 8.365 -9.477 1.00 87.19 84 ARG A C 1
ATOM 668 O O . ARG A 1 84 ? 4.200 8.608 -10.701 1.00 87.19 84 ARG A O 1
#